Protein AF-A0A8T6RVM1-F1 (afdb_monomer)

Nearest PDB structures (foldseek):
  3ve9-assembly1_B  TM=8.988E-01  e=3.066E-04  Metallosphaera sedula DSM 5348
  4dbd-assembly1_A-2  TM=8.745E-01  e=4.041E-04  Saccharolobus solfataricus 98/2
  2cz5-assembly1_B  TM=8.677E-01  e=6.115E-04  Pyrococcus horikoshii
  1km0-assembly2_C  TM=8.205E-01  e=2.026E-04  Methanothermobacter thermautotrophicus
  8dop-assembly4_H  TM=8.495E-01  e=9.670E-03  Klebsiella aerogenes

Mean predicted aligned error: 3.35 Å

Solvent-accessible surface area (backbone atoms only — not comparable to full-atom values): 3781 Å² total; per-residue (Å²): 82,70,66,42,38,55,47,37,72,72,63,44,88,85,58,86,36,78,42,71,56,43,72,73,70,81,42,59,57,28,55,33,42,74,31,54,30,72,44,75,42,74,53,67,69,36,84,66,37,97,52,40,64,62,45,49,54,52,51,30,53,56,55,74,98

pLDDT: mean 90.6, std 9.38, range [57.41, 97.81]

Foldseek 3Di:
DVVLLVVCVVPDQPDAAEAEDDPPVPDQQLVSVVSRHPHYDYDCQQPVDPDNPVVVVVNCVSNVD

Structure (mmCIF, N/CA/C/O backbone):
data_AF-A0A8T6RVM1-F1
#
_entry.id   AF-A0A8T6RVM1-F1
#
loop_
_atom_site.group_PDB
_atom_site.id
_atom_site.type_symbol
_atom_site.label_atom_id
_atom_site.label_alt_id
_atom_site.label_comp_id
_atom_site.label_asym_id
_atom_site.label_entity_id
_atom_site.label_seq_id
_atom_site.pdbx_PDB_ins_code
_atom_site.Cartn_x
_atom_site.Cartn_y
_atom_site.Cartn_z
_atom_site.occupancy
_atom_site.B_iso_or_equiv
_atom_site.auth_seq_id
_atom_site.auth_comp_id
_atom_site.auth_asym_id
_atom_site.auth_atom_id
_atom_site.pdbx_PDB_model_num
ATOM 1 N N . PRO A 1 1 ? -4.447 8.848 0.346 1.00 87.81 1 PRO A N 1
ATOM 2 C CA . PRO A 1 1 ? -4.285 8.595 1.804 1.00 87.81 1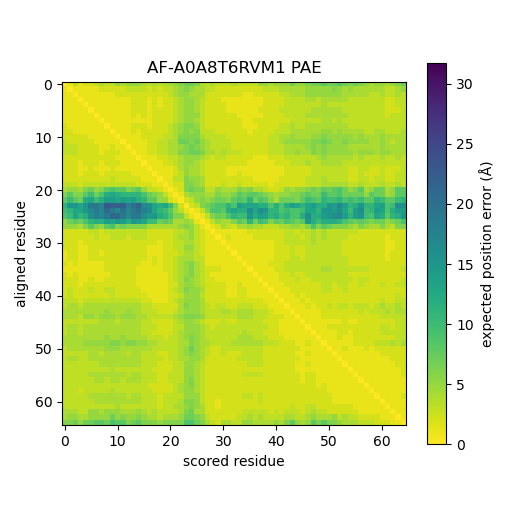 PRO A CA 1
ATOM 3 C C . PRO A 1 1 ? -5.443 9.144 2.654 1.00 87.81 1 PRO A C 1
ATOM 5 O O . PRO A 1 1 ? -6.052 8.380 3.386 1.00 87.81 1 PRO A O 1
ATOM 8 N N . GLU A 1 2 ? -5.819 10.417 2.494 1.00 91.94 2 GLU A N 1
ATOM 9 C CA . GLU A 1 2 ? -6.888 11.081 3.277 1.00 91.94 2 GLU A CA 1
ATOM 10 C C . GLU A 1 2 ? -8.213 10.303 3.314 1.00 91.94 2 GLU A C 1
ATOM 12 O O . GLU A 1 2 ? -8.797 10.089 4.375 1.00 91.94 2 GLU A O 1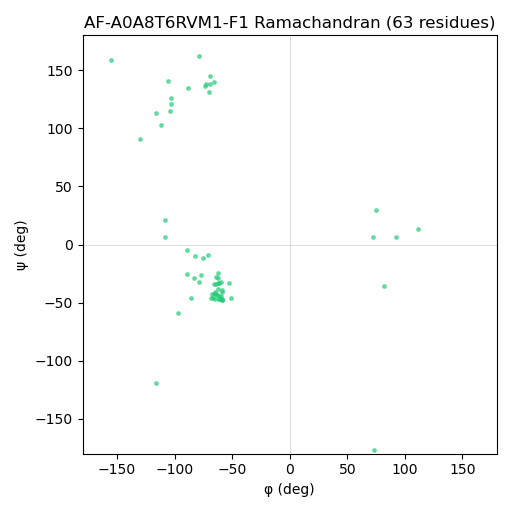
ATOM 17 N N . ARG A 1 3 ? -8.666 9.806 2.154 1.00 92.44 3 ARG A N 1
ATOM 18 C CA . ARG A 1 3 ? -9.898 9.010 2.061 1.00 92.44 3 ARG A CA 1
ATOM 19 C C . ARG A 1 3 ? -9.803 7.686 2.824 1.00 92.44 3 ARG A C 1
ATOM 21 O O . ARG A 1 3 ? -10.802 7.247 3.376 1.00 92.44 3 ARG A O 1
ATOM 28 N N . VAL A 1 4 ? -8.622 7.069 2.874 1.00 95.19 4 VAL A N 1
ATOM 29 C CA . VAL A 1 4 ? -8.394 5.834 3.643 1.00 95.19 4 VAL A CA 1
ATOM 30 C C . VAL A 1 4 ? -8.536 6.121 5.135 1.00 95.19 4 VAL A C 1
ATOM 32 O O . VAL A 1 4 ? -9.282 5.412 5.801 1.00 95.19 4 VAL A O 1
ATOM 35 N N . THR A 1 5 ? -7.924 7.201 5.630 1.00 97.06 5 THR A N 1
ATOM 36 C CA . THR A 1 5 ? -8.052 7.630 7.031 1.00 97.06 5 THR A CA 1
ATOM 37 C C . THR A 1 5 ? -9.510 7.900 7.404 1.00 97.06 5 THR A C 1
ATOM 39 O O . THR A 1 5 ? -9.994 7.397 8.416 1.00 97.06 5 THR A O 1
ATOM 42 N N . ALA A 1 6 ? -10.234 8.646 6.562 1.00 97.56 6 ALA A N 1
ATOM 43 C CA . ALA A 1 6 ? -11.643 8.953 6.796 1.00 97.56 6 ALA A CA 1
ATOM 44 C C . ALA A 1 6 ? -12.508 7.683 6.838 1.00 97.56 6 ALA A C 1
ATOM 46 O O . ALA A 1 6 ? -13.299 7.502 7.760 1.00 97.56 6 ALA A O 1
ATOM 47 N N . LEU A 1 7 ? -12.325 6.773 5.873 1.00 96.88 7 LEU A N 1
ATOM 48 C CA . LEU A 1 7 ? -13.061 5.509 5.832 1.00 96.88 7 LEU A CA 1
ATOM 49 C C . LEU A 1 7 ? -12.721 4.616 7.024 1.00 96.88 7 LEU A C 1
ATOM 51 O O . LEU A 1 7 ? -13.635 4.050 7.615 1.00 96.88 7 LEU A O 1
ATOM 5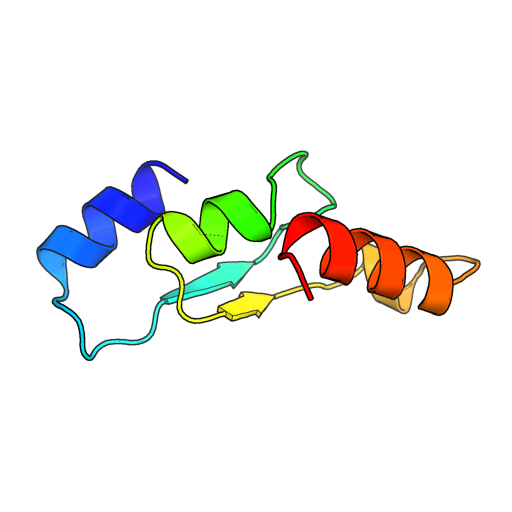5 N N . ARG A 1 8 ? -11.446 4.532 7.424 1.00 97.31 8 ARG A N 1
ATOM 56 C CA . ARG A 1 8 ? -11.018 3.766 8.603 1.00 97.31 8 ARG A CA 1
ATOM 57 C C . ARG A 1 8 ? -11.706 4.254 9.880 1.00 97.31 8 ARG A C 1
ATOM 59 O O . ARG A 1 8 ? -12.110 3.427 10.691 1.00 97.31 8 ARG A O 1
ATOM 66 N N . GLY A 1 9 ? -11.895 5.566 10.031 1.00 97.81 9 GLY A N 1
ATOM 67 C CA . GLY A 1 9 ? -12.650 6.138 11.150 1.00 97.81 9 GLY A CA 1
ATOM 68 C C . GLY A 1 9 ? -14.135 5.753 11.165 1.00 97.81 9 GLY A C 1
ATOM 69 O O . GLY A 1 9 ? -14.726 5.676 12.236 1.00 97.81 9 GLY A O 1
ATOM 70 N N . ILE A 1 10 ? -14.731 5.481 9.999 1.00 97.62 10 ILE A N 1
ATOM 71 C CA . ILE A 1 10 ? -16.152 5.117 9.864 1.00 97.62 10 ILE A CA 1
ATOM 72 C C . ILE A 1 10 ? -16.366 3.613 10.060 1.00 97.62 10 ILE A C 1
ATOM 74 O O . ILE A 1 10 ? -17.289 3.209 10.760 1.00 97.62 10 ILE A O 1
ATOM 78 N N . ILE A 1 11 ? -15.538 2.778 9.426 1.00 96.81 11 ILE A N 1
ATOM 79 C CA . ILE A 1 11 ? -15.764 1.324 9.359 1.00 96.81 11 ILE A CA 1
ATOM 80 C C . ILE A 1 11 ? -15.135 0.546 10.528 1.00 96.81 11 ILE A C 1
ATOM 82 O O . ILE A 1 11 ? -15.316 -0.667 10.620 1.00 96.81 11 ILE A O 1
ATOM 86 N N . GLY A 1 12 ? -14.384 1.219 11.408 1.00 96.62 12 GLY A N 1
ATOM 87 C CA . GLY A 1 12 ? -13.688 0.590 12.536 1.00 96.62 12 GLY A CA 1
ATOM 88 C C . GLY A 1 12 ? -12.458 -0.222 12.112 1.00 96.62 12 GLY A C 1
ATOM 89 O O . GLY A 1 12 ? -12.092 -0.203 10.940 1.00 96.62 12 GLY A O 1
ATOM 90 N N . PRO A 1 13 ? -11.764 -0.908 13.037 1.00 95.88 13 PRO A N 1
ATOM 91 C CA . PRO A 1 13 ? -10.490 -1.583 12.760 1.00 95.88 13 PRO A CA 1
ATOM 92 C C . PRO A 1 13 ? -10.627 -2.912 11.998 1.00 95.88 13 PRO A C 1
ATOM 94 O O . PRO A 1 13 ? -9.707 -3.285 11.273 1.00 95.88 13 PRO A O 1
ATOM 97 N N . ASP A 1 14 ? -11.764 -3.599 12.120 1.00 96.62 14 ASP A N 1
ATOM 98 C CA . ASP A 1 14 ? -11.892 -4.996 11.679 1.00 96.62 14 ASP A CA 1
ATOM 99 C C . ASP A 1 14 ? -12.176 -5.144 10.179 1.00 96.62 14 ASP A C 1
ATOM 101 O O . ASP A 1 14 ? -11.800 -6.138 9.556 1.00 96.62 14 ASP A O 1
ATOM 105 N N . MET A 1 15 ? -12.831 -4.154 9.564 1.00 97.44 15 MET A N 1
ATOM 106 C CA . MET A 1 15 ? -13.140 -4.211 8.136 1.00 97.44 15 MET A CA 1
ATOM 107 C C . MET A 1 15 ? -11.889 -3.990 7.280 1.00 97.44 15 MET A C 1
ATOM 109 O O . MET A 1 15 ? -11.093 -3.076 7.512 1.00 97.44 15 MET A O 1
ATOM 113 N N . LEU A 1 16 ? -11.727 -4.800 6.234 1.00 97.50 16 LEU A N 1
ATOM 114 C CA . LEU A 1 16 ? -10.598 -4.662 5.318 1.00 97.50 16 LEU A CA 1
ATOM 115 C C . LEU A 1 16 ? -10.759 -3.434 4.416 1.00 97.50 16 LEU A C 1
ATOM 117 O O . LEU A 1 16 ? -11.827 -3.194 3.855 1.00 97.50 16 LEU A O 1
ATOM 121 N N . ILE A 1 17 ? -9.663 -2.699 4.218 1.00 96.56 17 ILE A N 1
ATOM 122 C CA . ILE A 1 17 ? -9.563 -1.657 3.189 1.00 96.56 17 ILE A CA 1
ATOM 123 C C . ILE A 1 17 ? -8.496 -2.090 2.191 1.00 96.56 17 ILE A C 1
ATOM 125 O O . ILE A 1 17 ? -7.312 -2.145 2.526 1.00 96.56 17 ILE A O 1
ATOM 129 N N . LEU A 1 18 ? -8.918 -2.382 0.963 1.00 95.25 18 LEU A N 1
ATOM 130 C CA . LEU A 1 18 ? -8.029 -2.737 -0.140 1.00 95.25 18 LEU A CA 1
ATOM 131 C C . LEU A 1 18 ? -7.898 -1.532 -1.073 1.00 95.25 18 LEU A C 1
ATOM 133 O O . LEU A 1 18 ? -8.899 -1.050 -1.601 1.00 95.25 18 LEU A O 1
ATOM 137 N N . SER A 1 19 ? -6.677 -1.032 -1.264 1.00 92.31 19 SER A N 1
ATOM 138 C CA . SER A 1 19 ? -6.436 0.221 -1.990 1.00 92.31 19 SER A CA 1
ATOM 139 C C . SER A 1 19 ? -5.714 -0.018 -3.324 1.00 92.31 19 SER A C 1
ATOM 141 O O . SER A 1 19 ? -4.504 -0.264 -3.327 1.00 92.31 19 SER A O 1
ATOM 143 N N . PRO A 1 20 ? -6.415 0.017 -4.474 1.00 90.50 20 PRO A N 1
ATOM 144 C CA . PRO A 1 20 ? -5.782 -0.101 -5.783 1.00 90.50 20 PRO A CA 1
ATOM 145 C C . PRO A 1 20 ? -5.122 1.205 -6.240 1.00 90.50 20 PRO A C 1
ATOM 147 O O . PRO A 1 20 ? -5.460 2.293 -5.781 1.00 90.50 20 PRO A O 1
ATOM 150 N N . GLY A 1 21 ? -4.221 1.103 -7.222 1.00 80.38 21 GLY A N 1
ATOM 151 C CA . GLY A 1 21 ? -3.691 2.267 -7.952 1.00 80.38 21 GLY A CA 1
ATOM 152 C C . GLY A 1 21 ? -2.405 2.873 -7.386 1.00 80.38 21 GLY A C 1
ATOM 153 O O . GLY A 1 21 ? -1.936 3.896 -7.887 1.00 80.38 21 GLY A O 1
ATOM 154 N N . VAL A 1 22 ? -1.821 2.224 -6.386 1.00 75.62 22 VAL A N 1
ATOM 155 C CA . VAL A 1 22 ? -0.528 2.575 -5.800 1.00 75.62 22 VAL A CA 1
ATOM 156 C C . VAL A 1 22 ? 0.606 2.375 -6.819 1.00 75.62 22 VAL A C 1
ATOM 158 O O . VAL A 1 22 ? 0.584 1.432 -7.612 1.00 75.62 22 VAL A O 1
ATOM 161 N N . GLY A 1 23 ? 1.573 3.295 -6.844 1.00 63.84 23 GLY A N 1
ATOM 162 C CA . GLY A 1 23 ? 2.722 3.276 -7.761 1.00 63.84 23 GLY A CA 1
ATOM 163 C C . GLY A 1 23 ? 2.461 3.827 -9.173 1.00 63.84 23 GLY A C 1
ATOM 164 O O . GLY A 1 23 ? 3.331 4.490 -9.722 1.00 63.84 23 GLY A O 1
ATOM 165 N N . THR A 1 24 ? 1.274 3.629 -9.766 1.00 57.41 24 THR A N 1
ATOM 166 C CA . THR A 1 24 ? 0.961 4.163 -11.118 1.00 57.41 24 THR A CA 1
ATOM 167 C C . THR A 1 24 ? 0.352 5.569 -11.100 1.00 57.41 24 THR A C 1
ATOM 169 O O . THR A 1 24 ? 0.467 6.293 -12.082 1.00 57.41 24 THR A O 1
ATOM 172 N N . GLN A 1 25 ? -0.308 5.957 -10.003 1.00 58.47 25 GLN A N 1
ATOM 173 C CA . GLN A 1 25 ? -0.978 7.261 -9.847 1.00 58.47 25 GLN A CA 1
ATOM 174 C C . GLN A 1 25 ? -0.240 8.204 -8.879 1.00 58.47 25 GLN A C 1
ATOM 176 O O . GLN A 1 25 ? -0.847 9.104 -8.310 1.00 58.47 25 GLN A O 1
ATOM 181 N N . GLY A 1 26 ? 1.058 7.980 -8.644 1.00 57.50 26 GLY A N 1
ATOM 182 C CA . GLY A 1 26 ? 1.879 8.850 -7.789 1.00 57.50 26 GLY A CA 1
ATOM 183 C C . GLY A 1 26 ? 1.606 8.750 -6.281 1.00 57.50 26 GLY A C 1
ATOM 184 O O . GLY A 1 26 ? 2.168 9.526 -5.519 1.00 57.50 26 GLY A O 1
ATOM 185 N N . GLY A 1 27 ? 0.766 7.811 -5.832 1.00 69.50 27 GLY A N 1
ATOM 186 C CA . GLY A 1 27 ? 0.525 7.561 -4.407 1.00 69.50 27 GLY A CA 1
ATOM 187 C C . GLY A 1 27 ? 1.511 6.555 -3.805 1.00 69.50 27 GLY A C 1
ATOM 188 O O . GLY A 1 27 ? 1.732 5.494 -4.399 1.00 69.50 27 GLY A O 1
ATOM 189 N N . SER A 1 28 ? 2.045 6.865 -2.616 1.00 87.12 28 SER A N 1
ATOM 190 C CA . SER A 1 28 ? 2.890 5.964 -1.816 1.00 87.12 28 SER A CA 1
ATOM 191 C C . SER A 1 28 ? 2.069 4.805 -1.230 1.00 87.12 28 SER A C 1
ATOM 193 O O . SER A 1 28 ? 1.000 4.996 -0.629 1.00 87.12 28 SER A O 1
ATOM 195 N N . ALA A 1 29 ? 2.579 3.586 -1.405 1.00 90.94 29 ALA A N 1
ATOM 196 C CA . ALA A 1 29 ? 2.083 2.372 -0.769 1.00 90.94 29 ALA A CA 1
ATOM 197 C C . ALA A 1 29 ? 2.208 2.488 0.748 1.00 90.94 29 ALA A C 1
ATOM 199 O O . ALA A 1 29 ? 1.238 2.241 1.468 1.00 90.94 29 ALA A O 1
ATOM 200 N N . GLY A 1 30 ? 3.375 2.932 1.216 1.00 92.88 30 GLY A N 1
ATOM 201 C CA . GLY A 1 30 ? 3.670 3.122 2.631 1.00 92.88 30 GLY A CA 1
ATOM 202 C C . GLY A 1 30 ? 2.717 4.112 3.298 1.00 92.88 30 GLY A C 1
ATOM 203 O O . GLY A 1 30 ? 2.144 3.817 4.345 1.00 92.88 30 GLY A O 1
ATOM 204 N N . GLU A 1 31 ? 2.470 5.272 2.686 1.00 93.50 31 GLU A N 1
ATOM 205 C CA . GLU A 1 31 ? 1.476 6.233 3.191 1.00 93.50 31 GLU A CA 1
ATOM 206 C C . GLU A 1 31 ? 0.055 5.670 3.205 1.00 93.50 31 GLU A C 1
ATOM 208 O O . GLU A 1 31 ? -0.707 5.932 4.134 1.00 93.50 31 GLU A O 1
ATOM 213 N N . THR A 1 32 ? -0.311 4.882 2.195 1.00 93.69 32 THR A N 1
ATOM 214 C CA . THR A 1 32 ? -1.644 4.280 2.093 1.00 93.69 32 THR A CA 1
ATOM 215 C C . THR A 1 32 ? -1.881 3.243 3.193 1.00 93.69 32 THR A C 1
ATOM 217 O O . THR A 1 32 ? -2.944 3.250 3.815 1.00 93.69 32 THR A O 1
ATOM 220 N N . ILE A 1 33 ? -0.886 2.399 3.482 1.00 94.31 33 ILE A N 1
ATOM 221 C CA . ILE A 1 33 ? -0.927 1.452 4.605 1.00 94.31 33 ILE A CA 1
ATOM 222 C C . ILE A 1 33 ? -0.961 2.202 5.941 1.00 94.31 33 ILE A C 1
ATOM 224 O O . ILE A 1 33 ? -1.837 1.933 6.760 1.00 94.31 33 ILE A O 1
ATOM 228 N N . ARG A 1 34 ? -0.095 3.209 6.139 1.00 94.94 34 ARG A N 1
ATOM 229 C CA . ARG A 1 34 ? -0.088 4.042 7.361 1.00 94.94 34 ARG A CA 1
ATOM 230 C C . ARG 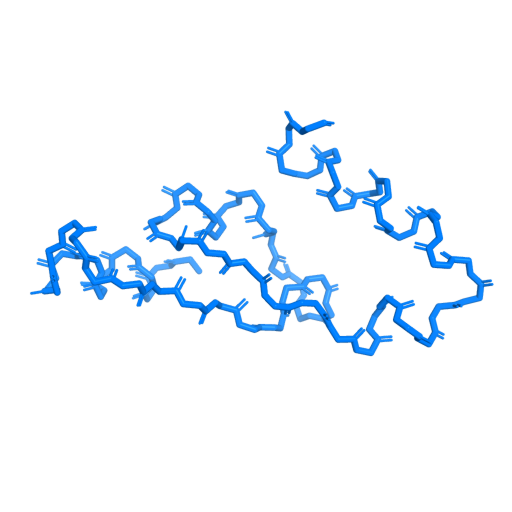A 1 34 ? -1.410 4.773 7.598 1.00 94.94 34 ARG A C 1
ATOM 232 O O . ARG A 1 34 ? -1.800 4.956 8.745 1.00 94.94 34 ARG A O 1
ATOM 239 N N . AL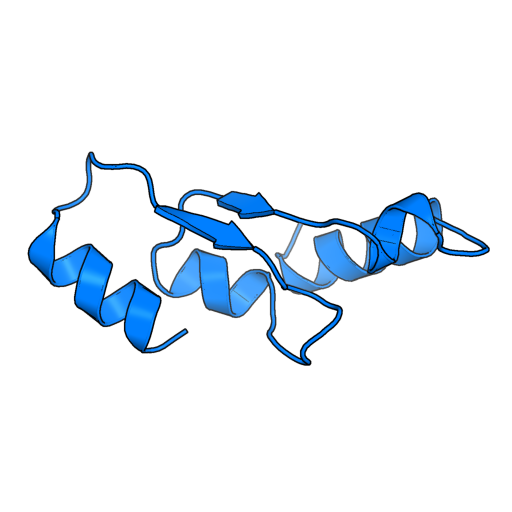A A 1 35 ? -2.119 5.150 6.536 1.00 95.12 35 ALA A N 1
ATOM 240 C CA . ALA A 1 35 ? -3.448 5.752 6.622 1.00 95.12 35 ALA A CA 1
ATOM 241 C C . ALA A 1 35 ? -4.552 4.766 7.061 1.00 95.12 35 ALA A C 1
ATOM 243 O O . ALA A 1 35 ? -5.675 5.191 7.325 1.00 95.12 35 ALA A O 1
ATOM 244 N N . GLY A 1 36 ? -4.260 3.463 7.141 1.00 95.88 36 GLY A N 1
ATOM 245 C CA . GLY A 1 36 ? -5.184 2.433 7.622 1.00 95.88 36 GLY A CA 1
ATOM 246 C C . GLY A 1 36 ? -5.672 1.451 6.555 1.00 95.88 36 GLY A C 1
ATOM 247 O O . GLY A 1 36 ? -6.644 0.727 6.804 1.00 95.88 36 GLY A O 1
ATOM 248 N N . ALA A 1 37 ? -5.044 1.415 5.373 1.00 96.00 37 ALA A N 1
ATOM 249 C CA . ALA A 1 37 ? -5.309 0.363 4.397 1.00 96.00 37 ALA A CA 1
ATOM 250 C C . ALA A 1 37 ? -4.755 -0.976 4.900 1.00 96.00 37 ALA A C 1
ATOM 252 O O . ALA A 1 37 ? -3.649 -1.043 5.426 1.00 96.00 37 ALA A O 1
ATOM 253 N N . SER A 1 38 ? -5.519 -2.046 4.704 1.00 96.19 38 S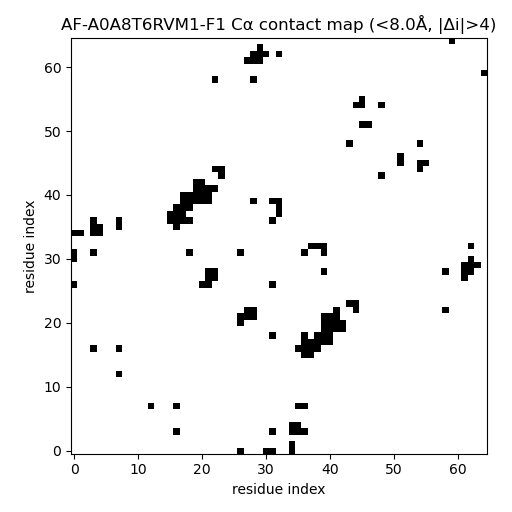ER A N 1
ATOM 254 C CA . SER A 1 38 ? -5.111 -3.408 5.065 1.00 96.19 38 SER A CA 1
ATOM 255 C C . SER A 1 38 ? -4.156 -3.998 4.029 1.00 96.19 38 SER A C 1
ATOM 257 O O . SER A 1 38 ? -3.278 -4.783 4.365 1.00 96.19 38 SER A O 1
ATOM 259 N N . ALA A 1 39 ? -4.332 -3.617 2.763 1.00 94.44 39 ALA A N 1
ATOM 260 C CA . ALA A 1 39 ? -3.440 -3.985 1.676 1.00 94.44 39 ALA A CA 1
ATOM 261 C C . ALA A 1 39 ? -3.516 -2.963 0.538 1.00 94.44 39 ALA A C 1
ATOM 263 O O . ALA A 1 39 ? -4.513 -2.252 0.363 1.00 94.44 39 ALA A O 1
ATOM 264 N N . VAL A 1 40 ? -2.468 -2.943 -0.279 1.00 93.00 40 VAL A N 1
ATOM 265 C CA . VAL A 1 40 ? -2.432 -2.217 -1.550 1.00 93.00 40 VAL A CA 1
ATOM 266 C C . VAL A 1 40 ? -2.540 -3.207 -2.705 1.00 93.00 40 VAL A C 1
ATOM 268 O O . VAL A 1 40 ? -1.961 -4.290 -2.655 1.00 93.00 40 VAL A O 1
ATOM 271 N N . ILE A 1 41 ? -3.289 -2.851 -3.748 1.00 92.44 41 ILE A N 1
ATOM 272 C CA . ILE A 1 41 ? -3.430 -3.681 -4.949 1.00 92.44 41 ILE A CA 1
ATOM 273 C C . ILE A 1 41 ? -2.578 -3.069 -6.058 1.00 92.44 41 ILE A C 1
ATOM 275 O O . ILE A 1 41 ? -2.858 -1.970 -6.550 1.00 92.44 41 ILE A O 1
ATOM 279 N N . VAL A 1 42 ? -1.551 -3.810 -6.467 1.00 90.19 42 VAL A N 1
ATOM 280 C CA . VAL A 1 42 ? -0.617 -3.415 -7.523 1.00 90.19 42 VAL A CA 1
ATOM 281 C C . VAL A 1 42 ? -0.954 -4.181 -8.796 1.00 90.19 42 VAL A C 1
ATOM 283 O O . VAL A 1 42 ? -1.069 -5.402 -8.792 1.00 90.19 42 VAL A O 1
ATOM 286 N N . GLY A 1 43 ? -1.152 -3.445 -9.888 1.00 90.38 43 GLY A N 1
ATOM 287 C CA . GLY A 1 43 ? -1.566 -4.006 -11.170 1.00 90.38 43 GLY A CA 1
ATOM 288 C C . GLY A 1 43 ? -0.511 -3.811 -12.249 1.00 90.38 43 GLY A C 1
ATOM 289 O O . GLY A 1 43 ? 0.615 -4.290 -12.143 1.00 90.38 43 GLY A O 1
ATOM 290 N N . ARG A 1 44 ? -0.900 -3.086 -13.306 1.00 89.44 44 ARG A N 1
ATOM 291 C CA . ARG A 1 44 ? -0.116 -2.903 -14.540 1.00 89.44 44 ARG A CA 1
ATOM 292 C C . ARG A 1 44 ? 1.308 -2.411 -14.305 1.00 89.44 44 ARG A C 1
ATOM 294 O O . ARG A 1 44 ? 2.183 -2.802 -15.060 1.00 89.44 44 ARG A O 1
ATOM 301 N N . SER A 1 45 ? 1.534 -1.590 -13.280 1.00 86.62 45 SER A N 1
ATOM 302 C CA . SER A 1 45 ? 2.872 -1.098 -12.943 1.00 86.62 45 SER A CA 1
ATOM 303 C C . SER A 1 45 ? 3.852 -2.205 -12.560 1.00 86.62 45 SER A C 1
ATOM 305 O O . SER A 1 45 ? 5.041 -1.990 -12.714 1.00 86.62 45 SER A O 1
ATOM 307 N N . LEU A 1 46 ? 3.376 -3.364 -12.086 1.00 90.50 46 LEU A N 1
ATOM 308 C CA . LEU A 1 46 ? 4.212 -4.520 -11.765 1.00 90.50 46 LEU A CA 1
ATOM 309 C C . LEU A 1 46 ? 4.240 -5.526 -12.918 1.00 90.50 46 LEU A C 1
ATOM 311 O O . LEU A 1 46 ? 5.298 -5.808 -13.466 1.00 90.50 46 LEU A O 1
ATOM 315 N N . TYR A 1 47 ? 3.081 -6.052 -13.327 1.00 92.06 47 TYR A N 1
ATOM 316 C CA . TYR A 1 47 ? 3.053 -7.175 -14.278 1.00 92.06 47 TYR A CA 1
ATOM 317 C C . TYR A 1 47 ? 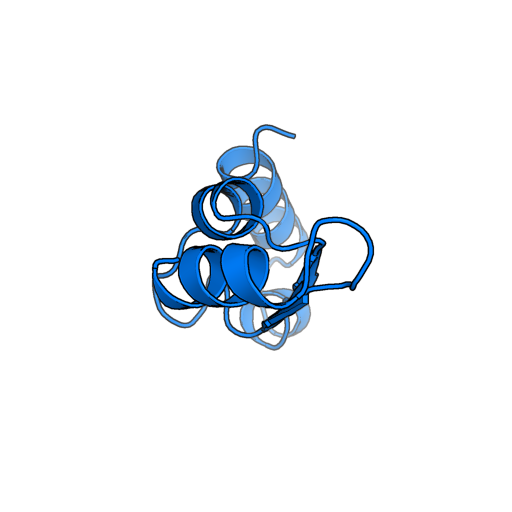3.364 -6.785 -15.733 1.00 92.06 47 TYR A C 1
ATOM 319 O O . TYR A 1 47 ? 3.530 -7.669 -16.568 1.00 92.06 47 TYR A O 1
ATOM 327 N N . ARG A 1 48 ? 3.399 -5.485 -16.064 1.00 94.38 48 ARG A N 1
ATOM 328 C CA . ARG A 1 48 ? 3.857 -4.984 -17.375 1.00 94.38 48 ARG A CA 1
ATOM 329 C C . ARG A 1 48 ? 5.214 -4.287 -17.306 1.00 94.38 48 ARG A C 1
ATOM 331 O O . ARG A 1 48 ? 5.594 -3.660 -18.286 1.00 94.38 48 ARG A O 1
ATOM 338 N N . ALA A 1 49 ? 5.887 -4.315 -16.159 1.00 92.56 49 ALA A N 1
ATOM 339 C CA . ALA A 1 49 ? 7.216 -3.737 -16.051 1.00 92.56 49 ALA A CA 1
ATOM 340 C C . ALA A 1 49 ? 8.218 -4.572 -16.849 1.00 92.56 49 ALA A C 1
ATOM 342 O O . ALA A 1 49 ? 8.124 -5.799 -16.854 1.00 92.56 49 ALA A O 1
ATOM 343 N N . ASP A 1 50 ? 9.199 -3.904 -17.455 1.00 96.75 50 ASP A N 1
ATOM 344 C CA . ASP A 1 50 ? 10.335 -4.582 -18.089 1.00 96.75 50 ASP A CA 1
ATOM 345 C C . ASP A 1 50 ? 11.134 -5.397 -17.058 1.00 96.75 50 ASP A C 1
ATOM 347 O O . ASP A 1 50 ? 11.629 -6.481 -17.357 1.00 96.75 50 ASP A O 1
ATOM 351 N N . ASP A 1 51 ? 11.190 -4.899 -15.817 1.00 95.94 51 ASP A N 1
ATOM 352 C CA . ASP A 1 51 ? 11.741 -5.595 -14.655 1.00 95.94 51 ASP A CA 1
ATOM 353 C C . ASP A 1 51 ? 10.747 -5.553 -13.473 1.00 95.94 51 ASP A C 1
ATOM 355 O O . ASP A 1 51 ? 10.765 -4.621 -12.655 1.00 95.94 51 ASP A O 1
ATOM 359 N N . PRO A 1 52 ? 9.860 -6.559 -13.352 1.00 94.69 52 PRO A N 1
ATOM 360 C CA . PRO A 1 52 ? 8.914 -6.653 -12.243 1.00 94.69 52 PRO A CA 1
ATOM 361 C C . PRO A 1 52 ? 9.587 -6.785 -10.873 1.00 94.69 52 PRO A C 1
ATOM 363 O O . PRO A 1 52 ? 9.025 -6.341 -9.871 1.00 94.69 52 PRO A O 1
ATOM 366 N N . HIS A 1 53 ? 10.784 -7.374 -10.805 1.00 96.00 53 HI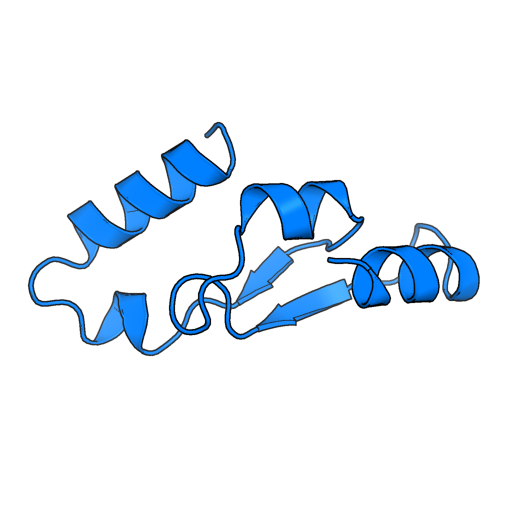S A N 1
ATOM 367 C CA . HIS A 1 53 ? 11.501 -7.547 -9.544 1.00 96.00 53 HIS A CA 1
ATOM 368 C C . HIS A 1 53 ? 11.961 -6.192 -8.998 1.00 96.00 53 HIS A C 1
ATOM 370 O O . HIS A 1 53 ? 11.722 -5.882 -7.832 1.00 96.00 53 HIS A O 1
ATOM 376 N N . SER A 1 54 ? 12.539 -5.341 -9.848 1.00 94.75 54 SER A N 1
ATOM 377 C CA . SER A 1 54 ? 12.925 -3.976 -9.468 1.00 94.75 54 SER A CA 1
ATOM 378 C C . SER A 1 54 ? 11.732 -3.140 -8.986 1.00 94.75 54 SER A C 1
ATOM 380 O O . SER A 1 54 ? 11.827 -2.449 -7.966 1.00 94.75 54 SER A O 1
ATOM 382 N N . VAL A 1 55 ? 10.573 -3.256 -9.646 1.00 92.31 55 VAL A N 1
ATOM 383 C CA . VAL A 1 55 ? 9.340 -2.583 -9.199 1.00 92.31 55 VAL A CA 1
ATOM 384 C C . VAL A 1 55 ? 8.887 -3.090 -7.830 1.00 92.31 55 VAL A C 1
ATOM 386 O O . VAL A 1 55 ? 8.521 -2.284 -6.971 1.00 92.31 55 VAL A O 1
ATOM 389 N N . LEU A 1 56 ? 8.920 -4.405 -7.603 1.00 92.00 56 LEU A N 1
ATOM 390 C CA . LEU A 1 56 ? 8.573 -4.987 -6.308 1.00 92.00 56 LEU A CA 1
ATOM 391 C C . LEU A 1 56 ? 9.516 -4.498 -5.200 1.00 92.00 56 LEU A C 1
ATOM 393 O O . LEU A 1 56 ? 9.048 -4.102 -4.138 1.00 92.00 56 LEU A O 1
ATOM 397 N N . GLU A 1 57 ? 10.822 -4.454 -5.450 1.00 94.62 57 GLU A N 1
ATOM 398 C CA . GLU A 1 57 ? 11.814 -3.970 -4.482 1.00 94.62 57 GLU A CA 1
ATOM 399 C C . GLU A 1 57 ? 11.665 -2.471 -4.177 1.00 94.62 57 GLU A C 1
ATOM 401 O O . GLU A 1 57 ? 11.885 -2.030 -3.046 1.00 94.62 57 GLU A O 1
ATOM 406 N N . ALA A 1 58 ? 11.255 -1.662 -5.157 1.00 91.12 58 ALA A N 1
ATOM 407 C CA . ALA A 1 58 ? 10.906 -0.263 -4.919 1.00 91.12 58 ALA A CA 1
ATOM 408 C C . ALA A 1 58 ? 9.661 -0.130 -4.024 1.00 91.12 58 ALA A C 1
ATOM 410 O O . ALA A 1 58 ? 9.660 0.675 -3.093 1.00 91.12 58 ALA A O 1
ATOM 411 N N . LEU A 1 59 ? 8.631 -0.950 -4.262 1.00 91.00 59 LEU A N 1
ATOM 412 C CA . LEU A 1 59 ? 7.424 -0.991 -3.430 1.00 91.00 59 LEU A CA 1
ATOM 413 C C . LEU A 1 59 ? 7.729 -1.454 -2.003 1.00 91.00 59 LEU A C 1
ATOM 415 O O . LEU A 1 59 ? 7.239 -0.847 -1.055 1.00 91.00 59 LEU A O 1
ATOM 419 N N . ARG A 1 60 ? 8.563 -2.487 -1.835 1.00 91.75 60 ARG A N 1
ATOM 420 C CA . ARG A 1 60 ? 8.994 -2.960 -0.511 1.00 91.75 60 ARG A CA 1
ATOM 421 C C . ARG A 1 60 ? 9.693 -1.858 0.270 1.00 91.75 60 ARG A C 1
ATOM 423 O O . ARG A 1 60 ? 9.292 -1.586 1.396 1.00 91.75 60 ARG A O 1
ATOM 430 N N . ARG A 1 61 ? 10.636 -1.150 -0.357 1.00 92.31 61 ARG A N 1
ATOM 431 C CA . ARG A 1 61 ? 11.312 -0.001 0.265 1.00 92.31 61 ARG A CA 1
ATOM 432 C C . ARG A 1 61 ? 10.347 1.114 0.660 1.00 92.31 61 ARG A C 1
ATOM 434 O O . ARG A 1 61 ? 10.455 1.620 1.771 1.00 92.31 61 ARG A O 1
ATOM 441 N N . ASP A 1 62 ? 9.396 1.473 -0.201 1.00 90.88 62 ASP A N 1
ATOM 442 C CA . ASP A 1 62 ? 8.365 2.474 0.123 1.00 90.88 62 ASP A CA 1
ATOM 443 C C . ASP A 1 62 ? 7.473 2.034 1.301 1.00 90.88 62 ASP A C 1
ATOM 445 O O . ASP A 1 62 ? 7.062 2.856 2.121 1.00 90.88 62 ASP A O 1
ATOM 449 N N . MET A 1 63 ? 7.221 0.729 1.436 1.00 90.38 63 MET A N 1
ATOM 450 C CA . MET A 1 63 ? 6.480 0.141 2.556 1.00 90.38 63 MET A CA 1
ATOM 451 C C . MET A 1 63 ? 7.332 -0.101 3.816 1.00 90.38 63 MET A C 1
ATOM 453 O O . MET A 1 63 ? 6.762 -0.394 4.866 1.00 90.38 63 MET A O 1
ATOM 457 N N . GLY A 1 64 ? 8.660 0.035 3.740 1.00 89.88 64 GLY A N 1
ATOM 458 C CA . GLY A 1 64 ? 9.590 -0.268 4.835 1.00 89.88 64 GLY A CA 1
ATOM 459 C C . GLY A 1 64 ? 9.820 -1.767 5.086 1.00 89.88 64 GLY A C 1
ATOM 460 O O . GLY A 1 64 ? 10.041 -2.152 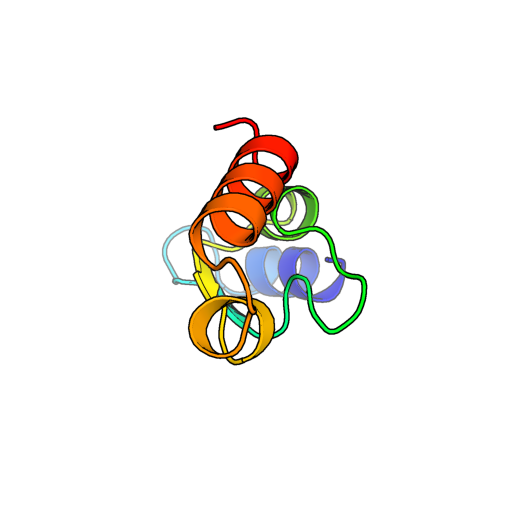6.233 1.00 89.88 64 GLY A O 1
ATOM 461 N N . LEU A 1 65 ? 9.723 -2.596 4.039 1.00 88.44 65 LEU A N 1
ATOM 462 C CA . LEU A 1 65 ? 9.895 -4.061 4.040 1.00 88.44 65 LEU A CA 1
ATOM 463 C C . LEU A 1 65 ? 11.224 -4.525 3.430 1.00 88.44 65 LEU A C 1
ATOM 465 O O . LEU A 1 65 ? 11.880 -3.716 2.742 1.00 88.44 65 LEU A O 1
#

Secondary structure (DSSP, 8-state):
-HHHHHHHHHHTTTS--EEE-TTTSS--HHHHHHTT-SEEE--HHHHT-S-HHHHHHHHHHHHT-

Radius of gyration: 12.39 Å; Cα contacts (8 Å, |Δi|>4): 78; chains: 1; bounding box: 29×19×31 Å

Sequence (65 aa):
PERVTALRGIIGPDMLILSPGVGTQGGSAGETIRAGASAVIVGRSLYRADDPHSVLEALRRDMGL